Protein AF-A0AAD2CL82-F1 (afdb_monomer_lite)

Foldseek 3Di:
DDPPPPPPPLFFDKDWDQDPVLKIKIKTKAWPVCLVVCQVAFDDDPNDTWHWDWPDDDPDTITIIMTIDHDPCVVVVNRVSRNSVSVVRVDDPPPDDDDPDD

pLDDT: mean 75.57, std 17.71, range [34.28, 91.25]

Sequence (102 aa):
MTTSISPTSNKVPFFVLHQEDGQNRALFTVPSSLASSLVIHPILCRGSSFLLEVEKEAQAQTTFLSTVFYSPNPEETANEIATRLAIRIGRPTDIVSGIFGF

Radius of gyration: 15.21 Å; chains: 1; bounding box: 37×42×38 Å

Secondary structure (DSSP, 8-state):
----------S--EEEEE-TTS-EEEEEEEEHHHHHHHHHSPEEETTEEE--EE----TTTEEEEEEEE--SSHHHHHHHHHHHHHHHHHS----S------

Organism: NCBI:txid2856

Structure (mmCIF, N/CA/C/O backbone):
data_AF-A0AAD2CL82-F1
#
_entry.id   AF-A0AAD2CL82-F1
#
loop_
_atom_site.group_PDB
_atom_site.id
_atom_site.type_symbol
_atom_site.label_atom_id
_atom_site.label_alt_id
_atom_site.label_comp_id
_atom_site.label_asym_id
_atom_site.label_entity_id
_atom_site.label_seq_id
_atom_site.pdbx_PDB_ins_code
_atom_site.Cartn_x
_atom_site.Cartn_y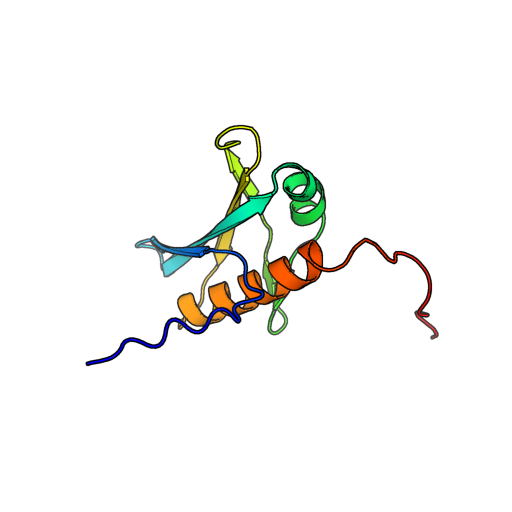
_atom_site.Cartn_z
_atom_site.occupancy
_atom_site.B_iso_or_equiv
_atom_site.auth_seq_id
_atom_site.auth_comp_id
_atom_site.auth_asym_id
_atom_site.auth_atom_id
_atom_site.pdbx_PDB_model_num
ATOM 1 N N . MET A 1 1 ? 23.454 7.655 25.582 1.00 43.91 1 MET A N 1
ATOM 2 C CA . MET A 1 1 ? 22.200 7.068 25.066 1.00 43.91 1 MET A CA 1
ATOM 3 C C . MET A 1 1 ? 22.412 6.801 23.591 1.00 43.91 1 MET A C 1
ATOM 5 O O . MET A 1 1 ? 22.514 7.741 22.819 1.00 43.91 1 MET A O 1
ATOM 9 N N . THR A 1 2 ? 22.633 5.541 23.236 1.00 35.84 2 THR A N 1
ATOM 10 C CA . THR A 1 2 ? 23.036 5.114 21.893 1.00 35.84 2 THR A CA 1
ATOM 11 C C . THR A 1 2 ? 21.780 4.651 21.166 1.00 35.84 2 THR A C 1
ATOM 13 O O . THR A 1 2 ? 21.258 3.577 21.454 1.00 35.84 2 THR A O 1
ATOM 16 N N . THR A 1 3 ? 21.232 5.476 20.279 1.00 43.97 3 THR A N 1
ATOM 17 C CA . THR A 1 3 ? 20.128 5.075 19.403 1.00 43.97 3 THR A CA 1
ATOM 18 C C . THR A 1 3 ? 20.686 4.150 18.327 1.00 43.97 3 THR A C 1
ATOM 20 O O . THR A 1 3 ? 21.313 4.584 17.365 1.00 43.97 3 THR A O 1
ATOM 23 N N . SER A 1 4 ? 20.497 2.847 18.534 1.00 40.16 4 SER A N 1
ATOM 24 C CA . SER A 1 4 ? 20.723 1.805 17.535 1.00 40.16 4 SER A CA 1
ATOM 25 C C . SER A 1 4 ? 19.763 2.025 16.368 1.00 40.16 4 SER A C 1
ATOM 27 O O . SER A 1 4 ? 18.590 1.665 16.443 1.00 40.16 4 SER A O 1
ATOM 29 N N . ILE A 1 5 ? 20.251 2.628 15.289 1.00 51.56 5 ILE A N 1
ATOM 30 C CA . ILE A 1 5 ? 19.540 2.675 14.014 1.00 51.56 5 ILE A CA 1
ATOM 31 C C . ILE A 1 5 ? 19.717 1.290 13.390 1.00 51.56 5 ILE A C 1
ATOM 33 O O . ILE A 1 5 ? 20.728 1.023 12.751 1.00 51.56 5 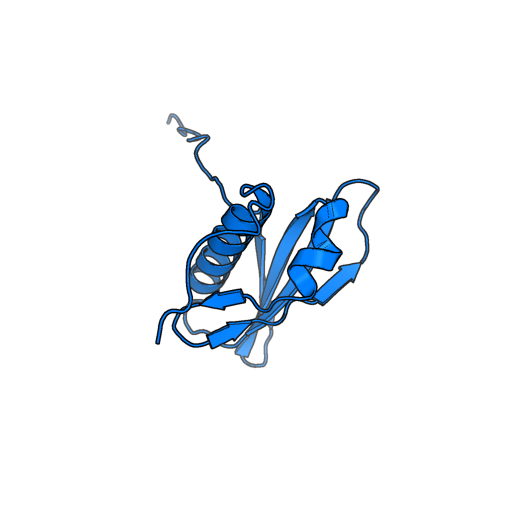ILE A O 1
ATOM 37 N N . SER A 1 6 ? 18.781 0.378 13.647 1.00 34.28 6 SER A N 1
ATOM 38 C CA . SER A 1 6 ? 18.742 -0.936 13.001 1.00 34.28 6 SER A CA 1
ATOM 39 C C . SER A 1 6 ? 18.416 -0.749 11.512 1.00 34.28 6 SER A C 1
ATOM 41 O O . SER A 1 6 ? 17.286 -0.367 11.198 1.00 34.28 6 SER A O 1
ATOM 43 N N . PRO A 1 7 ? 19.334 -1.012 10.563 1.00 41.62 7 PRO A N 1
ATOM 44 C CA . PRO A 1 7 ? 19.043 -0.915 9.142 1.00 41.62 7 PRO A CA 1
ATOM 45 C C . PRO A 1 7 ? 18.499 -2.268 8.672 1.00 41.62 7 PRO A C 1
ATOM 47 O O . PRO A 1 7 ? 19.159 -3.014 7.960 1.00 41.62 7 PRO A O 1
ATOM 50 N N . THR A 1 8 ? 17.304 -2.636 9.130 1.00 43.19 8 THR A N 1
ATOM 51 C CA . THR A 1 8 ? 16.624 -3.875 8.712 1.00 43.19 8 THR A CA 1
ATOM 52 C C . THR A 1 8 ? 15.140 -3.633 8.484 1.00 43.19 8 THR A C 1
ATOM 54 O O . THR A 1 8 ? 14.287 -4.399 8.919 1.00 43.19 8 THR A O 1
ATOM 57 N N . SER A 1 9 ? 14.793 -2.555 7.786 1.00 47.88 9 SER A N 1
ATOM 58 C CA . SER A 1 9 ? 13.413 -2.356 7.359 1.00 47.88 9 SER A CA 1
ATOM 59 C C . SER A 1 9 ? 13.330 -2.570 5.854 1.00 47.88 9 SER A C 1
ATOM 61 O O . SER A 1 9 ? 13.468 -1.634 5.074 1.00 47.88 9 SER A O 1
ATOM 63 N N . ASN A 1 10 ? 13.098 -3.822 5.444 1.00 62.44 10 ASN A N 1
ATOM 64 C CA . ASN A 1 10 ? 12.527 -4.173 4.135 1.00 62.44 10 ASN A CA 1
ATOM 65 C C . ASN A 1 10 ? 11.081 -3.639 4.076 1.00 62.44 10 ASN A C 1
ATOM 67 O O . ASN A 1 10 ? 10.119 -4.401 4.014 1.00 62.44 10 ASN A O 1
ATOM 71 N N . LYS A 1 11 ? 10.908 -2.328 4.234 1.00 70.19 11 LYS A N 1
ATOM 72 C CA . LYS A 1 11 ? 9.613 -1.663 4.320 1.00 70.19 11 LYS A CA 1
ATOM 73 C C . LYS A 1 11 ? 9.660 -0.387 3.508 1.00 70.19 11 LYS A C 1
ATOM 75 O O . LYS A 1 11 ? 10.647 0.345 3.531 1.00 70.19 11 LYS A O 1
ATOM 80 N N . VAL A 1 12 ? 8.567 -0.134 2.805 1.00 82.81 12 VAL A N 1
ATOM 81 C CA . VAL A 1 12 ? 8.378 1.109 2.067 1.00 82.81 12 VAL A CA 1
ATOM 82 C C . VAL A 1 12 ? 8.178 2.244 3.072 1.00 82.81 12 VAL A C 1
ATOM 84 O O . VAL A 1 12 ? 7.396 2.066 4.008 1.00 82.81 12 VAL A O 1
ATOM 87 N N . PRO A 1 13 ? 8.855 3.394 2.918 1.00 87.12 13 PRO A N 1
ATOM 88 C CA . PRO A 1 13 ? 8.582 4.567 3.740 1.00 87.12 13 PRO A CA 1
ATOM 89 C C . PRO A 1 13 ? 7.111 4.966 3.610 1.00 87.12 13 PRO A C 1
ATOM 91 O O . PRO A 1 13 ? 6.593 5.027 2.493 1.00 87.12 13 PRO A O 1
ATOM 94 N N . PHE A 1 14 ? 6.442 5.231 4.732 1.00 88.75 14 PHE A N 1
ATOM 95 C CA . PHE A 1 14 ? 5.032 5.603 4.729 1.00 88.75 14 PHE A CA 1
ATOM 96 C C . PHE A 1 14 ? 4.704 6.682 5.760 1.00 88.75 14 PHE A C 1
ATOM 98 O O . PHE A 1 14 ? 5.390 6.821 6.770 1.00 88.75 14 PHE A O 1
ATOM 105 N N . PHE A 1 15 ? 3.629 7.419 5.495 1.00 88.94 15 PHE A N 1
ATOM 106 C CA . PHE A 1 15 ? 3.056 8.436 6.372 1.00 88.94 15 PHE A CA 1
ATOM 107 C C . PHE A 1 15 ? 1.554 8.215 6.487 1.00 88.94 15 PHE A C 1
ATOM 109 O O . PHE A 1 15 ? 0.904 7.909 5.492 1.00 88.94 15 PHE A O 1
ATOM 116 N N . VAL A 1 16 ? 0.996 8.380 7.683 1.00 90.31 16 VAL A N 1
ATOM 117 C CA . VAL A 1 16 ? -0.448 8.272 7.918 1.00 90.31 16 VAL A CA 1
ATOM 118 C C . VAL A 1 16 ? -0.997 9.657 8.232 1.00 90.31 16 VAL A C 1
ATOM 120 O O . VAL A 1 16 ? -0.466 10.374 9.073 1.00 90.31 16 VAL A O 1
ATOM 123 N N . LEU A 1 17 ? -2.056 10.031 7.527 1.00 87.94 17 LEU A N 1
ATOM 124 C CA . LEU A 1 17 ? -2.826 11.247 7.713 1.00 87.94 17 LEU A CA 1
ATOM 125 C C . LEU A 1 17 ? -4.192 10.847 8.267 1.00 87.94 17 LEU A C 1
ATOM 127 O O . LEU A 1 17 ? -4.938 10.104 7.627 1.00 87.94 17 LEU A O 1
ATOM 131 N N . HIS A 1 18 ? -4.515 11.342 9.453 1.00 84.50 18 HIS A N 1
ATOM 132 C CA . HIS A 1 18 ? -5.837 11.178 10.044 1.00 84.50 18 HIS A CA 1
ATOM 133 C C . HIS A 1 18 ? -6.764 12.261 9.485 1.00 84.50 18 HIS A C 1
ATOM 135 O O . HIS A 1 18 ? -6.447 13.445 9.592 1.00 84.50 18 HIS A O 1
ATOM 141 N N . GLN A 1 19 ? -7.882 11.869 8.872 1.00 82.69 19 GLN A N 1
ATOM 142 C CA . GLN A 1 19 ? -8.943 12.799 8.483 1.00 82.69 19 GLN A CA 1
ATOM 143 C C . GLN A 1 19 ? -10.055 12.801 9.534 1.00 82.69 19 GLN A C 1
ATOM 145 O O . GLN A 1 19 ? -10.289 11.804 10.219 1.00 82.69 19 GLN A O 1
ATOM 150 N N . GLU A 1 20 ? -10.751 13.932 9.647 1.00 74.12 20 GLU A N 1
ATOM 151 C CA . GLU A 1 20 ? -11.785 14.153 10.668 1.00 74.12 20 GLU A CA 1
ATOM 152 C C . GLU A 1 20 ? -13.013 13.234 10.501 1.00 74.12 20 GLU A C 1
ATOM 154 O O . GLU A 1 20 ? -13.703 12.955 11.477 1.00 74.12 20 GLU A O 1
ATOM 159 N N . ASP A 1 21 ? -13.224 12.652 9.315 1.00 79.88 21 ASP A N 1
ATOM 160 C CA . ASP A 1 21 ? -14.345 11.745 9.009 1.00 79.88 21 ASP A CA 1
ATOM 161 C C . ASP A 1 21 ? -14.124 10.281 9.458 1.00 79.88 21 ASP A C 1
ATOM 163 O O . ASP A 1 21 ? -14.817 9.364 9.009 1.00 79.88 21 ASP A O 1
ATOM 167 N N . GLY A 1 22 ? -13.104 10.013 10.282 1.00 78.19 22 GLY A N 1
ATOM 168 C CA . GLY A 1 22 ? -12.695 8.652 10.667 1.00 78.19 22 GLY A CA 1
ATOM 169 C C . GLY A 1 22 ? -11.973 7.879 9.555 1.00 78.19 22 GLY A C 1
ATOM 170 O O . GLY A 1 22 ? -11.556 6.734 9.754 1.00 78.19 22 GLY A O 1
ATOM 171 N N . GLN A 1 23 ? -11.793 8.511 8.394 1.00 85.62 23 GLN A N 1
ATOM 172 C CA . GLN A 1 23 ? -10.939 8.030 7.319 1.00 85.62 23 GLN A CA 1
ATOM 173 C C . GLN A 1 23 ? -9.479 8.277 7.671 1.00 85.62 23 GLN A C 1
ATOM 175 O O . GLN A 1 23 ? -9.083 9.363 8.085 1.00 85.62 23 GLN A O 1
ATOM 180 N N . ASN A 1 24 ? -8.653 7.261 7.474 1.00 89.69 24 ASN A N 1
ATOM 181 C CA . ASN A 1 24 ? -7.212 7.392 7.558 1.00 89.69 24 ASN A CA 1
ATOM 182 C C . ASN A 1 24 ? -6.652 7.220 6.160 1.00 89.69 24 ASN A C 1
ATOM 184 O O . ASN A 1 24 ? -7.054 6.328 5.412 1.00 89.69 24 ASN A O 1
ATOM 188 N N . ARG A 1 25 ? -5.705 8.073 5.806 1.00 89.81 25 ARG A N 1
ATOM 189 C CA . ARG A 1 25 ? -5.007 7.998 4.536 1.00 89.81 25 ARG A CA 1
ATOM 190 C C . ARG A 1 25 ? -3.562 7.636 4.795 1.00 89.81 25 ARG A C 1
ATOM 192 O O . ARG A 1 25 ? -2.879 8.353 5.514 1.00 89.81 25 ARG A O 1
ATOM 199 N N . ALA A 1 26 ? -3.078 6.559 4.194 1.00 91.06 26 ALA A N 1
ATOM 200 C CA . ALA A 1 26 ? -1.652 6.262 4.193 1.00 91.06 26 ALA A CA 1
ATOM 201 C C . ALA A 1 26 ? -1.038 6.653 2.851 1.00 91.06 26 ALA A C 1
ATOM 203 O O . ALA A 1 26 ? -1.600 6.342 1.803 1.00 91.06 26 ALA A O 1
ATOM 204 N N . LEU A 1 27 ? 0.107 7.324 2.908 1.00 90.81 27 LEU A N 1
ATOM 205 C CA . LEU A 1 27 ? 0.974 7.667 1.790 1.00 90.81 27 LEU A CA 1
ATOM 206 C C . LEU A 1 27 ? 2.211 6.774 1.842 1.00 90.81 27 LEU A C 1
ATOM 208 O O . LEU A 1 27 ? 2.803 6.622 2.904 1.00 90.81 27 LEU A O 1
ATOM 212 N N . PHE A 1 28 ? 2.620 6.215 0.710 1.00 90.19 28 PHE A N 1
ATOM 213 C CA . PHE A 1 28 ? 3.749 5.300 0.573 1.00 90.19 28 PHE A CA 1
ATOM 214 C C . PHE A 1 28 ? 4.695 5.803 -0.510 1.00 90.19 28 PHE A C 1
ATOM 216 O O . PHE A 1 28 ? 4.256 6.125 -1.612 1.00 90.19 28 PHE A O 1
ATOM 223 N N . THR A 1 29 ? 5.993 5.819 -0.230 1.00 88.25 29 THR A N 1
ATOM 224 C CA . THR A 1 29 ? 7.013 6.274 -1.182 1.00 88.25 29 THR A CA 1
ATOM 225 C C . THR A 1 29 ? 7.617 5.092 -1.925 1.00 88.25 29 THR A C 1
ATOM 227 O O . THR A 1 29 ? 8.423 4.358 -1.360 1.00 88.25 29 THR A O 1
ATOM 230 N N . VAL A 1 30 ? 7.283 4.916 -3.200 1.00 87.25 30 VAL A N 1
ATOM 231 C CA . VAL A 1 30 ? 7.760 3.792 -4.025 1.00 87.25 30 VAL A CA 1
ATOM 232 C C . VAL A 1 30 ? 8.604 4.276 -5.208 1.00 87.25 30 VAL A C 1
ATOM 234 O O . VAL A 1 30 ? 8.515 5.446 -5.579 1.00 87.25 30 VAL A O 1
ATOM 237 N N . PRO A 1 31 ? 9.415 3.411 -5.843 1.00 86.62 31 PRO A N 1
ATOM 238 C CA . PRO A 1 31 ? 10.049 3.732 -7.121 1.00 86.62 31 PRO A CA 1
ATOM 239 C C . PRO A 1 31 ? 8.999 3.990 -8.209 1.00 86.62 31 PRO A C 1
ATOM 241 O O . PRO A 1 31 ? 8.062 3.200 -8.364 1.00 86.62 31 PRO A O 1
ATOM 244 N N . SER A 1 32 ? 9.161 5.062 -8.988 1.00 84.12 32 SER A N 1
ATOM 245 C CA . SER A 1 32 ? 8.203 5.446 -10.041 1.00 84.12 32 SER A CA 1
ATOM 246 C C . SER A 1 32 ? 8.027 4.354 -11.103 1.00 84.12 32 SER A C 1
ATOM 248 O O . SER A 1 32 ? 6.909 4.099 -11.544 1.00 84.12 32 SER A O 1
ATOM 250 N N . SER A 1 33 ? 9.100 3.626 -11.430 1.00 82.88 33 SER A N 1
ATOM 251 C CA . SER A 1 33 ? 9.095 2.501 -12.378 1.00 82.88 33 SER A CA 1
ATOM 252 C C . SER A 1 33 ? 8.149 1.359 -11.995 1.00 82.88 33 SER A C 1
ATOM 254 O O . SER A 1 33 ? 7.698 0.617 -12.864 1.00 82.88 33 SER A O 1
ATOM 256 N N . LEU A 1 34 ? 7.843 1.209 -10.703 1.00 83.44 34 LEU A N 1
ATOM 257 C CA . LEU A 1 34 ? 6.980 0.149 -10.180 1.00 83.44 34 LEU A CA 1
ATOM 258 C C . LEU A 1 34 ? 5.589 0.659 -9.796 1.00 83.44 34 LEU A C 1
ATOM 260 O O . LEU A 1 34 ? 4.684 -0.154 -9.619 1.00 83.44 34 LEU A O 1
ATOM 264 N N . ALA A 1 35 ? 5.392 1.976 -9.694 1.00 84.25 35 ALA A N 1
ATOM 265 C CA . ALA A 1 35 ? 4.144 2.580 -9.234 1.00 84.25 35 ALA A CA 1
ATOM 266 C C . ALA A 1 35 ? 2.932 2.098 -10.048 1.00 84.25 35 ALA A C 1
ATOM 268 O O . ALA A 1 35 ? 1.945 1.647 -9.470 1.00 84.25 35 ALA A O 1
ATOM 269 N N . SER A 1 36 ? 3.036 2.092 -11.381 1.00 81.25 36 SER A N 1
ATOM 270 C CA . SER A 1 36 ? 1.959 1.632 -12.267 1.00 81.25 36 SER A CA 1
ATOM 271 C C . SER A 1 36 ? 1.599 0.161 -12.033 1.00 81.25 36 SER A C 1
ATOM 273 O O . SER A 1 36 ? 0.424 -0.180 -12.002 1.00 81.25 36 SER A O 1
ATOM 275 N N . SER A 1 37 ? 2.592 -0.706 -11.805 1.00 83.12 37 SER A N 1
ATOM 276 C CA . SER A 1 37 ? 2.372 -2.133 -11.518 1.00 83.12 37 SER A CA 1
ATOM 277 C C . SER A 1 37 ? 1.725 -2.351 -10.146 1.00 83.12 37 SER A C 1
ATOM 279 O O . SER A 1 37 ? 0.823 -3.174 -9.984 1.00 83.12 37 SER A O 1
ATOM 281 N N . LEU A 1 38 ? 2.143 -1.568 -9.150 1.00 84.19 38 LEU A N 1
ATOM 282 C CA . LEU A 1 38 ? 1.622 -1.656 -7.788 1.00 84.19 38 LEU A CA 1
ATOM 283 C C . LEU A 1 38 ? 0.163 -1.202 -7.681 1.00 84.19 38 LEU A C 1
ATOM 285 O O . LEU A 1 38 ? -0.570 -1.758 -6.870 1.00 84.19 38 LEU A O 1
ATOM 289 N N . VAL A 1 39 ? -0.255 -0.237 -8.503 1.00 86.31 39 VAL A N 1
ATOM 290 C CA . VAL A 1 39 ? -1.623 0.308 -8.523 1.00 86.31 39 VAL A CA 1
ATOM 291 C C . VAL A 1 39 ? -2.618 -0.628 -9.216 1.00 86.31 39 VAL A C 1
ATOM 293 O O . VAL A 1 39 ? -3.786 -0.659 -8.841 1.00 86.31 39 VAL A O 1
ATOM 296 N N . ILE A 1 40 ? -2.166 -1.449 -10.172 1.00 84.94 40 ILE A N 1
ATOM 297 C CA . ILE A 1 40 ? -3.023 -2.421 -10.878 1.00 84.94 40 ILE A CA 1
ATOM 298 C C . ILE A 1 40 ? -3.579 -3.486 -9.922 1.00 84.94 40 ILE A C 1
ATOM 300 O O . ILE A 1 40 ? -4.702 -3.961 -10.099 1.00 84.94 40 ILE A O 1
ATOM 304 N N . HIS A 1 41 ? -2.803 -3.876 -8.909 1.00 83.31 41 HIS A N 1
ATOM 305 C CA . HIS A 1 41 ? -3.187 -4.942 -7.990 1.00 83.31 41 HIS A CA 1
ATOM 306 C C . HIS A 1 41 ? -3.474 -4.396 -6.587 1.00 83.31 41 HIS A C 1
ATOM 308 O O . HIS A 1 41 ? -2.545 -3.924 -5.928 1.00 83.31 41 HIS A O 1
ATOM 314 N N . PRO A 1 42 ? -4.698 -4.550 -6.047 1.00 85.44 42 PRO A N 1
ATOM 315 C CA . PRO A 1 42 ? -4.990 -4.129 -4.681 1.00 85.44 42 PRO A CA 1
ATOM 316 C C . PRO A 1 42 ? -4.097 -4.863 -3.677 1.00 85.44 42 PRO A C 1
ATOM 318 O O . PRO A 1 42 ? -3.696 -6.014 -3.891 1.00 85.44 42 PRO A O 1
ATOM 321 N N . ILE A 1 43 ? -3.767 -4.208 -2.568 1.00 87.88 43 ILE A N 1
ATOM 322 C CA . ILE A 1 43 ? -3.059 -4.846 -1.456 1.00 87.88 43 ILE A CA 1
ATOM 323 C C . ILE A 1 43 ? -4.092 -5.566 -0.594 1.00 87.88 43 ILE A C 1
ATOM 325 O O . ILE A 1 43 ? -5.058 -4.961 -0.148 1.00 87.88 43 ILE A O 1
ATOM 329 N N . LEU A 1 44 ? -3.892 -6.861 -0.358 1.00 84.56 44 LEU A N 1
ATOM 330 C CA . LEU A 1 44 ? -4.748 -7.652 0.524 1.00 84.56 44 LEU A CA 1
ATOM 331 C C . LEU A 1 44 ? -4.104 -7.753 1.908 1.00 84.56 44 LEU A C 1
ATOM 333 O O . LEU A 1 44 ? -3.008 -8.304 2.044 1.00 84.56 44 LEU A O 1
ATOM 337 N N . CYS A 1 45 ? -4.799 -7.249 2.925 1.00 81.06 45 CYS A N 1
ATOM 338 C CA . CYS A 1 45 ? -4.374 -7.286 4.323 1.00 81.06 45 CYS A CA 1
ATOM 339 C C . CYS A 1 45 ? -5.574 -7.589 5.226 1.00 81.06 45 CYS A C 1
ATOM 341 O O . CYS A 1 45 ? -6.618 -6.957 5.103 1.00 81.06 45 CYS A O 1
ATOM 343 N N . ARG A 1 46 ? -5.430 -8.577 6.122 1.00 77.12 46 ARG A N 1
ATOM 344 C CA . ARG A 1 46 ? -6.455 -8.999 7.104 1.00 77.12 46 ARG A CA 1
ATOM 345 C C . ARG A 1 46 ? -7.866 -9.224 6.525 1.00 77.12 46 ARG A C 1
ATOM 347 O O . ARG A 1 46 ? -8.857 -8.945 7.183 1.00 77.12 46 ARG A O 1
ATOM 354 N N . GLY A 1 47 ? -7.956 -9.740 5.296 1.00 80.12 47 GLY A N 1
ATOM 355 C CA . GLY A 1 47 ? -9.237 -9.991 4.617 1.00 80.12 47 GLY A CA 1
ATOM 356 C C . GLY A 1 47 ? -9.846 -8.773 3.912 1.00 80.12 47 GLY A C 1
ATOM 357 O O . GLY A 1 47 ? -10.880 -8.914 3.268 1.00 80.12 47 GLY A O 1
ATOM 358 N N . SER A 1 48 ? -9.188 -7.614 3.969 1.00 84.31 48 SER A N 1
ATOM 359 C CA . SER A 1 48 ? -9.587 -6.388 3.274 1.00 84.31 48 SER A CA 1
ATOM 360 C C . SER A 1 48 ? -8.689 -6.111 2.069 1.00 84.31 48 SER A C 1
ATOM 362 O O . SER A 1 48 ? -7.493 -6.420 2.078 1.00 84.31 48 SER A O 1
ATOM 364 N N . SER A 1 49 ? -9.266 -5.503 1.032 1.00 86.69 49 SER A N 1
ATOM 365 C CA . SER A 1 49 ? -8.555 -5.035 -0.159 1.00 86.69 49 SER A CA 1
ATOM 366 C C . SER A 1 49 ? -8.372 -3.522 -0.124 1.00 86.69 49 SER A C 1
ATOM 368 O O . SER A 1 49 ? -9.350 -2.782 -0.046 1.00 86.69 49 SER A O 1
ATOM 370 N N . PHE A 1 50 ? -7.127 -3.073 -0.241 1.00 88.44 50 PHE A N 1
ATOM 371 C CA . PHE A 1 50 ? -6.744 -1.667 -0.262 1.00 88.44 50 PHE A CA 1
ATOM 372 C C . PHE A 1 50 ? -6.351 -1.272 -1.684 1.00 88.44 50 PHE A C 1
ATOM 374 O O . PHE A 1 50 ? -5.412 -1.836 -2.259 1.00 88.44 50 PHE A O 1
ATOM 381 N N . LEU A 1 51 ? -7.104 -0.335 -2.257 1.00 89.00 51 LEU A N 1
ATOM 382 C CA . LEU A 1 51 ? -6.831 0.236 -3.571 1.00 89.00 51 LEU A CA 1
ATOM 383 C C . LEU A 1 51 ? -5.806 1.357 -3.423 1.00 89.00 51 LEU A C 1
ATOM 385 O O . LEU A 1 51 ? -5.950 2.229 -2.568 1.00 89.00 51 LEU A O 1
ATOM 389 N N . LEU A 1 52 ? -4.763 1.303 -4.246 1.00 90.62 52 LEU A N 1
ATOM 390 C CA . LEU A 1 52 ? -3.709 2.307 -4.262 1.00 90.62 52 LEU A CA 1
ATOM 391 C C . LEU A 1 52 ? -3.994 3.325 -5.360 1.00 90.62 52 LEU A C 1
ATOM 393 O O . LEU A 1 52 ? -4.385 2.960 -6.462 1.00 90.62 52 LEU A O 1
ATOM 397 N N . GLU A 1 53 ? -3.735 4.588 -5.071 1.00 89.31 53 GLU A N 1
ATOM 398 C CA . GLU A 1 53 ? -3.873 5.705 -5.999 1.00 89.31 53 GLU A CA 1
ATOM 399 C C . GLU A 1 53 ? -2.546 6.448 -6.110 1.00 89.31 53 GLU A C 1
ATOM 401 O O . GLU A 1 53 ? -1.841 6.610 -5.116 1.00 89.31 53 GLU A O 1
ATOM 406 N N . VAL A 1 54 ? -2.193 6.927 -7.301 1.00 87.19 54 VAL A N 1
ATOM 407 C CA . VAL A 1 54 ? -0.965 7.709 -7.499 1.00 87.19 54 VAL A CA 1
ATOM 408 C C . VAL A 1 54 ? -1.202 9.163 -7.086 1.00 87.19 54 VAL A C 1
ATOM 410 O O . VAL A 1 54 ? -1.928 9.900 -7.748 1.00 87.19 54 VAL A O 1
ATOM 413 N N . GLU A 1 55 ? -0.547 9.601 -6.015 1.00 78.06 55 GLU A N 1
ATOM 414 C CA . GLU A 1 55 ? -0.570 10.975 -5.502 1.00 78.06 55 GLU A CA 1
ATOM 415 C C . GLU A 1 55 ? 0.593 11.776 -6.093 1.00 78.06 55 GLU A C 1
ATOM 417 O O . GLU A 1 55 ? 1.563 12.090 -5.415 1.00 78.06 55 GLU A O 1
ATOM 422 N N . LYS A 1 56 ? 0.485 12.102 -7.387 1.00 66.12 56 LYS A N 1
ATOM 423 C CA . LYS A 1 56 ? 1.472 12.863 -8.181 1.00 66.12 56 LYS A CA 1
ATOM 424 C C . LYS A 1 56 ? 2.873 12.225 -8.291 1.00 66.12 56 LYS A C 1
ATOM 426 O O . LYS A 1 56 ? 3.492 11.763 -7.336 1.00 66.12 56 LYS A O 1
ATOM 431 N N . GLU A 1 57 ? 3.426 12.279 -9.500 1.00 57.34 57 GLU A N 1
ATOM 432 C CA . GLU A 1 57 ? 4.833 11.959 -9.754 1.00 57.34 57 GLU A CA 1
ATOM 433 C C . GLU A 1 57 ? 5.727 12.987 -9.051 1.00 57.34 57 GLU A C 1
ATOM 435 O O . GLU A 1 57 ? 5.831 14.144 -9.462 1.00 57.34 57 GLU A O 1
ATOM 440 N N . ALA A 1 58 ? 6.378 12.580 -7.967 1.00 57.16 58 ALA A N 1
ATOM 441 C CA . ALA A 1 58 ? 7.390 13.396 -7.320 1.00 57.16 58 ALA A CA 1
ATOM 442 C C . ALA A 1 58 ? 8.766 13.053 -7.896 1.00 57.16 58 ALA A C 1
ATOM 444 O O . ALA A 1 58 ? 9.290 11.983 -7.644 1.00 57.16 58 ALA A O 1
ATOM 445 N N . GLN A 1 59 ? 9.356 13.984 -8.648 1.00 54.47 59 GLN A N 1
ATOM 446 C CA . GLN A 1 59 ? 10.776 14.003 -9.035 1.00 54.47 59 GLN A CA 1
ATOM 447 C C . GLN A 1 59 ? 11.364 12.661 -9.522 1.00 54.47 59 GLN A C 1
ATOM 449 O O . GLN A 1 59 ? 11.952 11.926 -8.741 1.00 54.47 59 GLN A O 1
ATOM 454 N N . ALA A 1 60 ? 11.293 12.419 -10.837 1.00 64.19 60 ALA A N 1
ATOM 455 C CA . ALA A 1 60 ? 12.109 11.530 -11.694 1.00 64.19 60 ALA A CA 1
ATOM 456 C C . ALA A 1 60 ? 12.382 10.051 -11.301 1.00 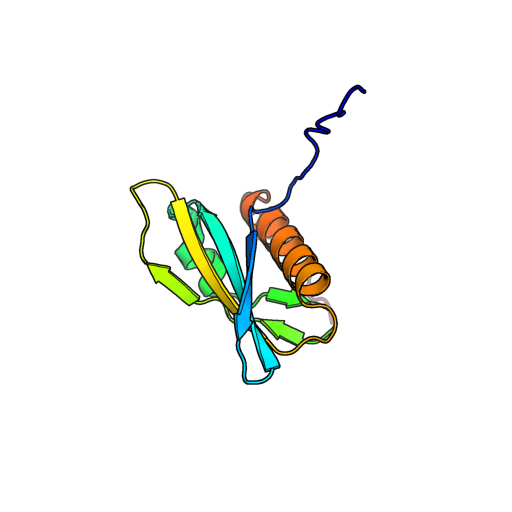64.19 60 ALA A C 1
ATOM 458 O O . ALA A 1 60 ? 12.602 9.246 -12.202 1.00 64.19 60 ALA A O 1
ATOM 459 N N . GLN A 1 61 ? 12.386 9.649 -10.028 1.00 73.38 61 GLN A N 1
ATOM 460 C CA . GLN A 1 61 ? 12.810 8.322 -9.560 1.00 73.38 61 GLN A CA 1
ATOM 461 C C . GLN A 1 61 ? 11.874 7.701 -8.512 1.00 73.38 61 GLN A C 1
ATOM 463 O O . GLN A 1 61 ? 11.835 6.475 -8.388 1.00 73.38 61 GLN A O 1
ATOM 468 N N . THR A 1 62 ? 11.097 8.496 -7.775 1.00 81.94 62 THR A N 1
ATOM 469 C CA . THR A 1 62 ? 10.125 7.990 -6.795 1.00 81.94 62 THR A CA 1
ATOM 470 C C . THR A 1 62 ? 8.728 8.548 -7.061 1.00 81.94 62 THR A C 1
ATOM 472 O O . THR A 1 62 ? 8.507 9.385 -7.928 1.00 81.94 62 THR A O 1
ATOM 475 N N . THR A 1 63 ? 7.716 7.979 -6.427 1.00 88.31 63 THR A N 1
ATOM 476 C CA . THR A 1 63 ? 6.318 8.384 -6.565 1.00 88.31 63 THR A CA 1
ATOM 477 C C . THR A 1 63 ? 5.597 8.057 -5.275 1.00 88.31 63 THR A C 1
ATOM 479 O O . THR A 1 63 ? 5.951 7.102 -4.578 1.00 88.31 63 THR A O 1
ATOM 482 N N . PHE A 1 64 ? 4.588 8.859 -4.955 1.00 88.69 64 PHE A N 1
ATOM 483 C CA . PHE A 1 64 ? 3.743 8.614 -3.802 1.00 88.69 64 PHE A CA 1
ATOM 484 C C . PHE A 1 64 ? 2.504 7.829 -4.221 1.00 88.69 64 PHE A C 1
ATOM 486 O O . PHE A 1 64 ? 1.789 8.207 -5.149 1.00 88.69 64 PHE A O 1
ATOM 493 N N . LEU A 1 65 ? 2.256 6.720 -3.532 1.00 89.75 65 LEU A N 1
ATOM 494 C CA . LEU A 1 65 ? 0.991 5.999 -3.592 1.00 89.75 65 LEU A CA 1
ATOM 495 C C . LEU A 1 65 ? 0.181 6.326 -2.350 1.00 89.75 65 LEU A C 1
ATOM 497 O O . LEU A 1 65 ? 0.745 6.444 -1.269 1.00 89.75 65 LEU A O 1
ATOM 501 N N . SER A 1 66 ? -1.132 6.420 -2.478 1.00 91.25 66 SER A N 1
ATOM 502 C CA . SER A 1 66 ? -2.027 6.612 -1.348 1.00 91.25 66 SER A CA 1
ATOM 503 C C . SER A 1 66 ? -3.114 5.560 -1.297 1.00 91.25 66 SER A C 1
ATOM 505 O O . SER A 1 66 ? -3.518 5.031 -2.324 1.00 91.25 66 SER A O 1
ATOM 507 N N . THR A 1 67 ? -3.587 5.255 -0.098 1.00 91.12 67 THR A N 1
ATOM 508 C CA . THR A 1 67 ? -4.811 4.480 0.115 1.00 91.12 67 THR A CA 1
ATOM 509 C C . THR A 1 67 ? -5.586 5.108 1.251 1.00 91.12 67 THR A C 1
ATOM 511 O O . THR A 1 67 ? -5.001 5.545 2.246 1.00 91.12 67 THR A O 1
ATOM 514 N N . VAL A 1 68 ? -6.905 5.121 1.112 1.00 90.88 68 VAL A N 1
ATOM 515 C CA . VAL A 1 68 ? -7.821 5.548 2.168 1.00 90.88 68 VAL A CA 1
ATOM 516 C C . VAL A 1 68 ? -8.454 4.314 2.798 1.00 90.88 68 VAL A C 1
ATOM 518 O O . VAL A 1 68 ? -8.802 3.366 2.094 1.00 90.88 68 VAL A O 1
ATOM 521 N N . PHE A 1 69 ? -8.545 4.289 4.124 1.00 89.25 69 PHE A N 1
ATOM 522 C CA . PHE A 1 69 ? -9.127 3.181 4.866 1.00 89.25 69 PHE A CA 1
ATOM 523 C C . PHE A 1 69 ? -9.618 3.587 6.256 1.00 89.25 69 PHE A C 1
ATOM 525 O O . PHE A 1 69 ? -9.161 4.557 6.859 1.00 89.25 69 PHE A O 1
ATOM 532 N N . TYR A 1 70 ? -10.516 2.773 6.800 1.00 87.06 70 TYR A N 1
ATOM 533 C CA . TYR A 1 70 ? -11.016 2.897 8.164 1.00 87.06 70 TYR A CA 1
ATOM 534 C C . TYR A 1 70 ? -10.355 1.831 9.031 1.00 87.06 70 TYR A C 1
ATOM 536 O O . TYR A 1 70 ? -10.463 0.638 8.747 1.00 87.06 70 TYR A O 1
ATOM 544 N N . SER A 1 71 ? -9.641 2.248 10.073 1.00 83.06 71 SER A N 1
ATOM 545 C CA . SER A 1 71 ? -9.020 1.325 11.021 1.00 83.06 71 SER A CA 1
ATOM 546 C C . SER A 1 71 ? -8.892 1.988 12.390 1.00 83.06 71 SER A C 1
ATOM 548 O O . SER A 1 71 ? -8.532 3.165 12.444 1.00 83.06 71 SER A O 1
ATOM 550 N N . PRO A 1 72 ? -9.140 1.255 13.492 1.00 83.44 72 PRO A N 1
ATOM 551 C CA . PRO A 1 72 ? -8.877 1.757 14.839 1.00 83.44 72 PRO A CA 1
ATOM 552 C C . PRO A 1 72 ? -7.377 1.980 15.089 1.00 83.44 72 PRO A C 1
ATOM 554 O O . PRO A 1 72 ? -7.022 2.846 15.877 1.00 83.44 72 PRO A O 1
ATOM 557 N N . ASN A 1 73 ? -6.508 1.236 14.388 1.00 87.56 73 ASN A N 1
ATOM 558 C CA . ASN A 1 73 ? -5.049 1.335 14.476 1.00 87.56 73 ASN A CA 1
ATOM 559 C C . ASN A 1 73 ? -4.461 1.561 13.073 1.00 87.56 73 ASN A C 1
ATOM 561 O O . ASN A 1 73 ? -4.017 0.612 12.405 1.00 87.56 73 ASN A O 1
ATOM 565 N N . PRO A 1 74 ? -4.482 2.804 12.568 1.00 87.50 74 PRO A N 1
ATOM 566 C CA . PRO A 1 74 ? -4.133 3.055 11.181 1.00 87.50 74 PRO A CA 1
ATOM 567 C C . PRO A 1 74 ? -2.636 2.936 10.901 1.00 87.50 74 PRO A C 1
ATOM 569 O O . PRO A 1 74 ? -2.266 2.508 9.813 1.00 87.50 74 PRO A O 1
ATOM 572 N N . GLU A 1 75 ? -1.779 3.202 11.888 1.00 88.38 75 GLU A N 1
ATOM 573 C CA . GLU A 1 75 ? -0.331 2.989 11.785 1.00 88.38 75 GLU A CA 1
ATOM 574 C C . GLU A 1 75 ? 0.026 1.513 11.577 1.00 88.38 75 GLU A C 1
ATOM 576 O O . GLU A 1 75 ? 0.830 1.183 10.708 1.00 88.38 75 GLU A O 1
ATOM 581 N N . GLU A 1 76 ? -0.606 0.608 12.330 1.00 88.75 76 GLU A N 1
ATOM 582 C CA . GLU A 1 76 ? -0.384 -0.837 12.208 1.00 88.75 76 GLU A CA 1
ATOM 583 C C . GLU A 1 76 ? -0.848 -1.345 10.836 1.00 88.75 76 GLU A C 1
ATOM 585 O O . GLU A 1 76 ? -0.142 -2.103 10.167 1.00 88.75 76 GLU A O 1
ATOM 590 N N . THR A 1 77 ? -2.006 -0.854 10.385 1.00 88.31 77 THR A N 1
ATOM 591 C CA . THR A 1 77 ? -2.580 -1.184 9.074 1.00 88.31 77 THR A CA 1
ATOM 592 C C . THR A 1 77 ? -1.678 -0.685 7.944 1.00 88.31 77 THR A C 1
ATOM 594 O O . THR A 1 77 ? -1.323 -1.447 7.044 1.00 88.31 77 THR A O 1
ATOM 597 N N . ALA A 1 78 ? -1.233 0.572 8.016 1.00 89.69 78 ALA A N 1
ATOM 598 C CA . ALA A 1 78 ? -0.300 1.149 7.056 1.00 89.69 78 ALA A CA 1
ATOM 599 C C . ALA A 1 78 ? 1.046 0.411 7.058 1.00 89.69 78 ALA A C 1
ATOM 601 O O . ALA A 1 78 ? 1.594 0.140 5.994 1.00 89.69 78 ALA A O 1
ATOM 602 N N . ASN A 1 79 ? 1.552 0.004 8.224 1.00 89.12 79 ASN A N 1
ATOM 603 C CA . ASN A 1 79 ? 2.783 -0.774 8.338 1.00 89.12 79 ASN A CA 1
ATOM 604 C C . ASN A 1 79 ? 2.669 -2.160 7.674 1.00 89.12 79 ASN A C 1
ATOM 606 O O . ASN A 1 79 ? 3.613 -2.605 7.012 1.00 89.12 79 ASN A O 1
ATOM 610 N N . GLU A 1 80 ? 1.534 -2.850 7.806 1.00 89.00 80 GLU A N 1
ATOM 611 C CA . GLU A 1 80 ? 1.301 -4.098 7.071 1.00 89.00 80 GLU A CA 1
ATOM 612 C C . GLU A 1 80 ? 1.263 -3.866 5.556 1.00 89.00 80 GLU A C 1
ATOM 614 O O . GLU A 1 80 ? 1.928 -4.591 4.808 1.00 89.00 80 GLU A O 1
ATOM 619 N N . ILE A 1 81 ? 0.555 -2.826 5.102 1.00 88.69 81 ILE A N 1
ATOM 620 C CA . ILE A 1 81 ? 0.480 -2.456 3.681 1.00 88.69 81 ILE A CA 1
ATOM 621 C C . ILE A 1 81 ? 1.881 -2.130 3.143 1.00 88.69 81 ILE A C 1
ATOM 623 O O . ILE A 1 81 ? 2.285 -2.671 2.114 1.00 88.69 81 ILE A O 1
ATOM 627 N N . ALA A 1 82 ? 2.668 -1.334 3.870 1.00 89.19 82 ALA A N 1
ATOM 628 C CA . ALA A 1 82 ? 4.044 -0.982 3.523 1.00 89.19 82 ALA A CA 1
ATOM 629 C C . ALA A 1 82 ? 4.963 -2.210 3.438 1.00 89.19 82 ALA A C 1
ATOM 631 O O . ALA A 1 82 ? 5.826 -2.287 2.562 1.00 89.19 82 ALA A O 1
ATOM 632 N N . THR A 1 83 ? 4.766 -3.193 4.318 1.00 87.88 83 THR A N 1
ATOM 633 C CA . THR A 1 83 ? 5.514 -4.459 4.298 1.00 87.88 83 THR A CA 1
ATOM 634 C C . THR A 1 83 ? 5.154 -5.286 3.060 1.00 87.88 83 THR A C 1
ATOM 636 O O . THR A 1 83 ? 6.031 -5.814 2.379 1.00 87.88 83 THR A O 1
ATOM 639 N N . ARG A 1 84 ? 3.866 -5.367 2.704 1.00 87.00 84 ARG A N 1
ATOM 640 C CA . ARG A 1 84 ? 3.409 -6.053 1.483 1.00 87.00 84 ARG A CA 1
ATOM 641 C C . ARG A 1 84 ? 3.894 -5.354 0.217 1.00 87.00 84 ARG A C 1
ATOM 643 O O . ARG A 1 84 ? 4.297 -6.033 -0.727 1.00 87.00 84 ARG A O 1
ATOM 650 N N . LEU A 1 85 ? 3.899 -4.023 0.210 1.00 86.69 85 LEU A N 1
ATOM 651 C CA . LEU A 1 85 ? 4.462 -3.229 -0.877 1.00 86.69 85 LEU A CA 1
ATOM 652 C C . LEU A 1 85 ? 5.958 -3.491 -1.037 1.00 86.69 85 LEU A C 1
ATOM 654 O O . LEU A 1 85 ? 6.412 -3.727 -2.153 1.00 86.69 85 LEU A O 1
ATOM 658 N N . ALA A 1 86 ? 6.708 -3.550 0.063 1.00 86.19 86 ALA A N 1
ATOM 659 C CA . ALA A 1 86 ? 8.134 -3.847 0.016 1.00 86.19 86 ALA A CA 1
ATOM 660 C C . ALA A 1 86 ? 8.412 -5.246 -0.541 1.00 86.19 86 ALA A C 1
ATOM 662 O O . ALA A 1 86 ? 9.330 -5.408 -1.335 1.00 86.19 86 ALA A O 1
ATOM 663 N N . ILE A 1 87 ? 7.585 -6.242 -0.205 1.00 84.88 87 ILE A N 1
ATOM 664 C CA . ILE A 1 87 ? 7.681 -7.586 -0.794 1.00 84.88 87 ILE A CA 1
ATOM 665 C C . ILE A 1 87 ? 7.418 -7.541 -2.303 1.00 84.88 87 ILE A C 1
ATOM 667 O O . ILE A 1 87 ? 8.123 -8.207 -3.054 1.00 84.88 87 ILE A O 1
ATOM 671 N N . ARG A 1 88 ? 6.426 -6.770 -2.763 1.00 83.44 88 ARG A N 1
ATOM 672 C CA . ARG A 1 88 ? 6.139 -6.625 -4.201 1.00 83.44 88 ARG A CA 1
ATOM 673 C C . ARG A 1 88 ? 7.249 -5.898 -4.960 1.00 83.44 88 ARG A C 1
ATOM 675 O O . ARG A 1 88 ? 7.471 -6.216 -6.116 1.00 83.44 88 ARG A O 1
ATOM 682 N N . ILE A 1 89 ? 7.932 -4.951 -4.318 1.00 83.69 89 ILE A N 1
ATOM 683 C CA . ILE A 1 89 ? 9.053 -4.200 -4.904 1.00 83.69 89 ILE A CA 1
ATOM 684 C C . ILE A 1 89 ? 10.343 -5.029 -4.901 1.00 83.69 89 ILE A C 1
ATOM 686 O O . ILE A 1 89 ? 11.082 -5.030 -5.87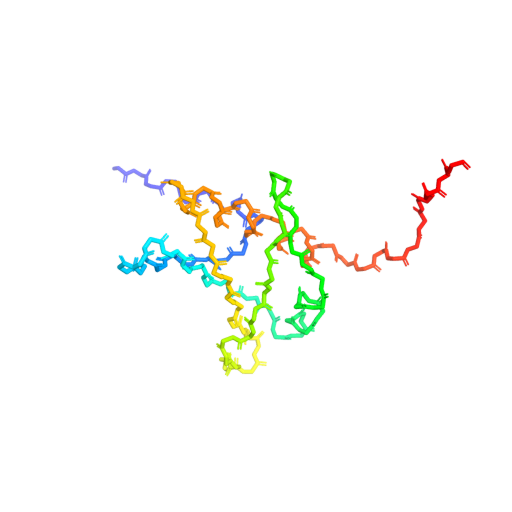8 1.00 83.69 89 ILE A O 1
ATOM 690 N N . GLY A 1 90 ? 10.622 -5.720 -3.793 1.00 73.06 90 GLY A N 1
ATOM 691 C CA . 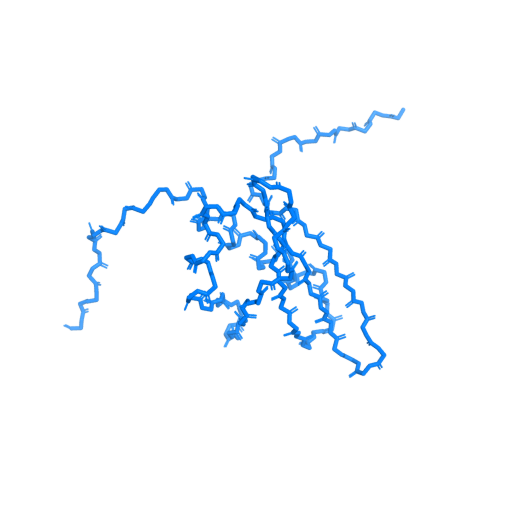GLY A 1 90 ? 11.831 -6.518 -3.593 1.00 73.06 90 GLY A CA 1
ATOM 692 C C . GLY A 1 90 ? 11.779 -7.902 -4.237 1.00 73.06 90 GLY A C 1
ATOM 693 O O . GLY A 1 90 ? 12.813 -8.557 -4.347 1.00 73.06 90 GLY A O 1
ATOM 694 N N . ARG A 1 91 ? 10.601 -8.358 -4.676 1.00 60.09 91 ARG A N 1
ATOM 695 C CA . ARG A 1 91 ? 10.495 -9.499 -5.583 1.00 60.09 91 ARG A CA 1
ATOM 696 C C . ARG A 1 91 ? 10.705 -8.994 -7.011 1.00 60.09 91 ARG A C 1
ATOM 698 O O . ARG A 1 91 ? 9.796 -8.348 -7.533 1.00 60.09 91 ARG A O 1
ATOM 705 N N . PRO A 1 92 ? 11.836 -9.304 -7.676 1.00 47.25 92 PRO A N 1
ATOM 706 C CA . PRO A 1 92 ? 11.809 -9.330 -9.130 1.00 47.25 92 PRO A CA 1
ATOM 707 C C . PRO A 1 92 ? 10.653 -10.253 -9.519 1.00 47.25 92 PRO A C 1
ATOM 709 O O . PRO A 1 92 ? 10.404 -11.261 -8.856 1.00 47.25 92 PRO A O 1
ATOM 712 N N . THR A 1 93 ? 9.877 -9.860 -10.516 1.00 46.03 93 THR A N 1
ATOM 713 C CA . THR A 1 93 ? 8.786 -10.655 -11.075 1.00 46.03 93 THR A CA 1
ATOM 714 C C . THR A 1 93 ? 9.299 -12.014 -11.561 1.00 46.03 93 THR A C 1
ATOM 716 O O . THR A 1 93 ? 9.507 -12.205 -12.751 1.00 46.03 93 THR A O 1
ATOM 719 N N . ASP A 1 94 ? 9.424 -12.986 -10.660 1.00 40.34 94 ASP A N 1
ATOM 720 C CA . ASP A 1 94 ? 9.273 -14.408 -10.955 1.00 40.34 94 ASP A CA 1
ATOM 721 C C . ASP A 1 94 ? 7.770 -14.688 -11.065 1.00 40.34 94 ASP A C 1
ATOM 723 O O . ASP A 1 94 ? 7.138 -15.374 -10.260 1.00 40.34 94 ASP A O 1
ATOM 727 N N . ILE A 1 95 ? 7.157 -14.074 -12.075 1.00 49.53 95 ILE A N 1
ATOM 728 C CA . ILE A 1 95 ? 5.925 -14.592 -12.649 1.00 49.53 95 ILE A CA 1
ATOM 729 C C . ILE A 1 95 ? 6.398 -15.751 -13.518 1.00 49.53 95 ILE A C 1
ATOM 731 O O . ILE A 1 95 ? 6.903 -15.500 -14.599 1.00 49.53 95 ILE A O 1
ATOM 735 N N . VAL A 1 96 ? 6.389 -16.972 -12.985 1.00 46.78 96 VAL A N 1
ATOM 736 C CA . VAL A 1 96 ? 5.668 -18.168 -13.467 1.00 46.78 96 VAL A CA 1
ATOM 737 C C . VAL A 1 96 ? 6.222 -19.357 -12.670 1.00 46.78 96 VAL A C 1
ATOM 739 O O . VAL A 1 96 ? 7.374 -19.726 -12.868 1.00 46.78 96 VAL A O 1
ATOM 742 N N . SER A 1 97 ? 5.412 -19.969 -11.800 1.00 40.50 97 SER A N 1
ATOM 743 C CA . SER A 1 97 ? 5.395 -21.418 -11.475 1.00 40.50 97 SER A CA 1
ATOM 744 C C . SER A 1 97 ? 4.870 -21.627 -10.059 1.00 40.50 97 SER A C 1
ATOM 746 O O . SER A 1 97 ? 5.592 -21.435 -9.086 1.00 40.50 97 SER A O 1
ATOM 748 N N . GLY A 1 98 ? 3.604 -22.025 -9.923 1.00 39.94 98 GLY A N 1
ATOM 749 C CA . GLY A 1 98 ? 3.082 -22.371 -8.599 1.00 39.94 98 GLY A CA 1
ATOM 750 C C . GLY A 1 98 ? 1.571 -22.481 -8.444 1.00 39.94 98 GLY A C 1
ATOM 751 O O . GLY A 1 98 ? 1.067 -22.120 -7.394 1.00 39.94 98 GLY A O 1
ATOM 752 N N . ILE A 1 99 ? 0.871 -22.963 -9.473 1.00 49.34 99 ILE A N 1
ATOM 753 C CA . ILE A 1 99 ? -0.201 -23.957 -9.310 1.00 49.34 99 ILE A CA 1
ATOM 754 C C . ILE A 1 99 ? -1.355 -23.525 -8.377 1.00 49.34 99 ILE A C 1
ATOM 756 O O . ILE A 1 99 ? -1.442 -23.918 -7.217 1.00 49.34 99 ILE A O 1
ATOM 760 N N . PHE A 1 100 ? -2.326 -22.805 -8.949 1.00 42.88 100 PHE A N 1
ATOM 761 C CA . PHE A 1 100 ? -3.728 -23.125 -8.671 1.00 42.88 100 PHE A CA 1
ATOM 762 C C . PHE A 1 100 ? -3.961 -24.553 -9.185 1.00 42.88 100 PHE A C 1
ATOM 764 O O . PHE A 1 100 ? -4.080 -24.766 -10.389 1.00 42.88 100 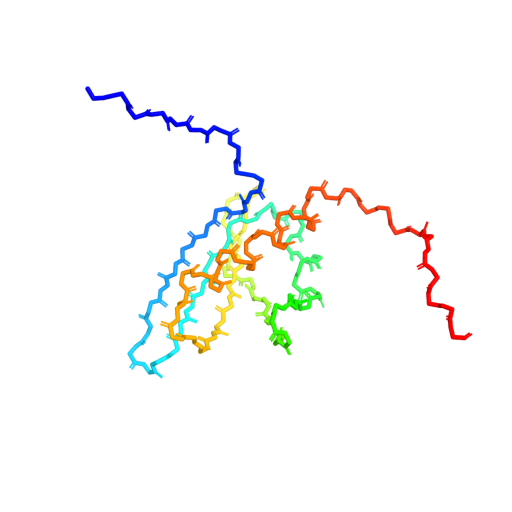PHE A O 1
ATOM 771 N N . GLY A 1 101 ? -3.933 -25.528 -8.280 1.00 38.81 101 GLY A N 1
ATOM 772 C CA . GLY A 1 101 ? -4.362 -26.901 -8.520 1.00 38.81 101 GLY A CA 1
ATOM 773 C C . GLY A 1 101 ? -5.584 -27.163 -7.656 1.00 38.81 101 GLY A C 1
ATOM 774 O O . GLY A 1 101 ? -5.434 -27.470 -6.475 1.00 38.81 101 GLY A O 1
ATOM 775 N N . PHE A 1 102 ? -6.763 -26.938 -8.235 1.00 42.69 102 PHE A N 1
ATOM 776 C CA . PHE A 1 102 ? -7.998 -27.595 -7.812 1.00 42.69 102 PHE A CA 1
ATOM 777 C C . PHE A 1 102 ? -8.053 -28.985 -8.445 1.00 42.69 102 PHE A C 1
ATOM 779 O O . PHE A 1 102 ? -7.525 -29.121 -9.575 1.00 42.69 102 PHE A O 1
#

=== Feature glossary ===
Feature key, reading from the visual/contextual features back to the raw sequence:

Rendered structure images. Structure images are PyMOL renders from six orthogonal camera directions. Cartoon representation draws helices as coils and strands as arrows; sticks shows the backbone as bonds; surface shows the solvent-excluded envelope. Rainbow coloring maps sequence position to hue (blue→red, N→C); chain coloring assigns a distinct color per polypeptide.

Contact-map, Ramachandran, and PAE plots. Three diagnostic plots accompany the record. The Cα contact map visualizes the tertiary structure as a 2D adjacency matrix (8 Å cutoff, sequence-local contacts suppressed). The Ramachandran plot shows the distribution of backbone (φ, ψ) torsions, with points in the α and β basins reflecting secondary structure content. The PAE plot shows AlphaFold's inter-residue confidence as a color matrix.

InterPro / GO / CATH / organism. The annotation block draws on four external resources. InterPro: which protein families and domains the sequence belongs to. GO: standardized terms for what the protein does, what process it participates in, and where in the cell it acts. CATH: which structural fold it has in the CATH hierarchy. Organism: the species of origin.

Nearest PDB structures. Structural nearest neighbors (via Foldseek easy-search vs the PDB). Reported per hit: target PDB id, E-value, and alignment TM-score. A TM-score above ~0.5 is the conventional threshold for 'same fold'.

Predicted aligned error. Predicted aligned error is AlphaFold's pairwise confidence. Unlike pLDDT (per-residue), PAE is per-residue-pair and captures whether two parts of the structure are correctly placed relative to each other. Units are ångströms of expected positional error.

Solvent-accessible surface area. SASA measures how much of the protein is reachable by solvent. It is computed by rolling a water-sized probe over the atomic surface and summing the exposed area (Å²). Per-residue SASA distinguishes core (buried, low SASA) from surface (exposed, high SASA) residues; total SASA is a whole-molecule size measure.

B-factor. Crystallographic B-factors measure how much each atom's electron density is smeared out, in Å². They rise in mobile loops and surface residues and fall in the buried interior. In AlphaFold models this column is repurposed to hold pLDDT instead.

pLDDT. For AlphaFold models, the B-factor field carries pLDDT — the model's own estimate of local accuracy on a 0–100 scale. Regions with pLDDT<50 should be treated as essentially unmodeled; they often correspond to intrinsically disordered segments.

Backbone torsions (φ/ψ). φ (phi) and ψ (psi) are the two rotatable backbone dihedrals per residue: φ is the C(i-1)–N–Cα–C torsion, ψ is the N–Cα–C–N(i+1) torsion, both in degrees on (−180°, 180°]. α-helical residues cluster near (−60°, −45°); β-strand residues near (−120°, +130°). A Ramachandran plot is simply a scatter of (φ, ψ) for every residue.

Radius of gyration, Cα contacts, bounding box. Radius of gyration (Rg) is the root-mean-square distance of Cα atoms from their centroid — a single number for overall size and compactness. A globular domain of N residues has Rg ≈ 2.2·N^0.38 Å; an extended or disordered chain has a much larger Rg. The Cα contact count is the number of residue pairs whose Cα atoms are within 8 Å and are more than four positions apart in sequence — a standard proxy for tertiary packing density. The bounding box is the smallest axis-aligned box enclosing all Cα atoms.

Secondary structure (3-state, P-SEA). Three-state secondary structure (P-SEA) collapses the eight DSSP classes into helix (a), strand (b), and coil (c). P-SEA assigns these from Cα geometry alone — distances and angles — without requiring backbone oxygens, so it works on any Cα trace.

Secondary structure (8-state, DSSP). Secondary structure is the local, repeating backbone conformation. DSSP classifies it into eight states by reading the hydrogen-bond network: three helix types (H, G, I), two β types (E, B), two non-regular types (T, S), and unstructured coil (-).

Foldseek 3Di. The Foldseek 3Di string encodes local tertiary geometry as a 20-letter alphabet — one character per residue — derived from the relative positions of nearby Cα atoms. Unlike the amino-acid sequence, 3Di is a direct function of the 3D structure, so two proteins with the same fold have similar 3Di strings even at low sequence identity.

mmCIF coordinates. Structure coordinates are given as an mmCIF _atom_site loop: one row per atom with element, residue name, chain id, sequence number, and x/y/z position in Å. Only the four main-chain atoms per residue are included here; side chains are omitted to keep the record compact.

Sequence. This is the polypeptide sequence — one letter per residue, N-terminus first. Length ranges from a few dozen residues for small domains to over a thousand for large multi-domain proteins.